Protein AF-A0A847UX35-F1 (afdb_monomer)

Nearest PDB structures (foldseek):
  2qtr-assembly1_A  TM=9.320E-01  e=4.636E-04  Bacillus anthracis
  1kaq-assembly1_D  TM=9.329E-01  e=2.150E-03  Bacillus subtilis
  3e27-assembly1_B  TM=9.313E-01  e=2.841E-03  Bacillus anthracis
  5vir-assembly1_A-2  TM=8.864E-01  e=8.075E-02  Mycobacteroides abscessus ATCC 19977
  8qe8-assembly1_2  TM=7.341E-01  e=9.284E-02  Homo sapiens

Foldseek 3Di:
DLVCVCVVVVNQADEAEDFQAAPPDDCVVPDHPVVVQVVVQVVCPPPGRYHYDPPNVPDDPDDDVVVVVVVVD

Structure (mmCIF, N/CA/C/O backbone):
data_AF-A0A847UX35-F1
#
_entry.id   AF-A0A847UX35-F1
#
loop_
_atom_site.group_PDB
_atom_site.id
_atom_site.type_symbol
_atom_site.label_atom_id
_atom_site.label_alt_id
_atom_site.label_comp_id
_atom_site.label_asym_id
_atom_site.label_entity_id
_atom_site.label_seq_id
_atom_site.pdbx_PDB_ins_code
_atom_site.Cartn_x
_atom_site.Cartn_y
_atom_site.Cartn_z
_atom_site.occupancy
_atom_site.B_iso_or_equiv
_atom_site.auth_seq_id
_atom_site.auth_comp_id
_atom_site.auth_asym_id
_atom_site.auth_atom_id
_atom_site.pdbx_PDB_model_num
ATOM 1 N N . MET A 1 1 ? -0.495 -8.098 11.172 1.00 90.50 1 MET A N 1
ATOM 2 C CA . MET A 1 1 ? -1.506 -8.150 10.083 1.00 90.50 1 MET A CA 1
ATOM 3 C C . MET A 1 1 ? -2.164 -6.777 9.915 1.00 90.50 1 MET A C 1
ATOM 5 O O . MET A 1 1 ? -2.121 -6.000 10.858 1.00 90.50 1 MET A O 1
ATOM 9 N N . ALA A 1 2 ? -2.751 -6.433 8.757 1.00 97.19 2 ALA A N 1
ATOM 10 C CA . ALA A 1 2 ? -3.304 -5.081 8.522 1.00 97.19 2 ALA A CA 1
ATOM 11 C C . ALA A 1 2 ? -4.451 -4.707 9.488 1.00 97.19 2 ALA A C 1
ATOM 13 O O . ALA A 1 2 ? -4.474 -3.595 10.010 1.00 97.19 2 ALA A O 1
ATOM 14 N N . ILE A 1 3 ? -5.344 -5.662 9.777 1.00 98.00 3 ILE A N 1
ATOM 15 C CA . ILE A 1 3 ? -6.443 -5.510 10.746 1.00 98.00 3 ILE A CA 1
ATOM 16 C C . ILE A 1 3 ? -5.895 -5.187 12.143 1.00 98.00 3 ILE A C 1
ATOM 18 O O . ILE A 1 3 ? -6.267 -4.177 12.731 1.00 98.00 3 ILE A O 1
ATOM 22 N N . GLU A 1 4 ? -4.942 -5.988 12.630 1.00 98.19 4 GLU A N 1
ATOM 23 C CA . GLU A 1 4 ? -4.316 -5.795 13.947 1.00 98.19 4 GLU A CA 1
ATOM 24 C C . GLU A 1 4 ? -3.646 -4.422 14.070 1.00 98.19 4 GLU A C 1
ATOM 26 O O . GLU A 1 4 ? -3.759 -3.776 15.106 1.00 98.19 4 GLU A O 1
ATOM 31 N N . VAL A 1 5 ? -2.961 -3.957 13.017 1.00 98.06 5 VAL A N 1
ATOM 32 C CA . VAL A 1 5 ? -2.326 -2.630 12.999 1.00 98.06 5 VAL A CA 1
ATOM 33 C C . VAL A 1 5 ? -3.377 -1.528 13.116 1.00 98.06 5 VAL A C 1
ATOM 35 O O . VAL A 1 5 ? -3.204 -0.620 13.928 1.00 98.06 5 VAL A O 1
ATOM 38 N N . ARG A 1 6 ? -4.475 -1.618 12.349 1.00 98.38 6 ARG A N 1
ATOM 39 C CA . ARG A 1 6 ? -5.584 -0.654 12.414 1.00 98.38 6 ARG A CA 1
ATOM 40 C C . ARG A 1 6 ? -6.170 -0.584 13.824 1.00 98.38 6 ARG A C 1
ATOM 42 O O . ARG A 1 6 ? -6.311 0.507 14.368 1.00 98.38 6 ARG A O 1
ATOM 49 N N . GLU A 1 7 ? -6.487 -1.736 14.407 1.00 98.06 7 GLU A N 1
ATOM 50 C CA . GLU A 1 7 ? -7.149 -1.842 15.713 1.00 98.06 7 GLU A CA 1
ATOM 51 C C . GLU A 1 7 ? -6.235 -1.419 16.864 1.00 98.06 7 GLU A C 1
ATOM 53 O O . GLU A 1 7 ? -6.634 -0.614 17.701 1.00 98.06 7 GLU A O 1
ATOM 58 N N . THR A 1 8 ? -4.989 -1.895 16.873 1.00 98.44 8 THR A N 1
ATOM 59 C CA . THR A 1 8 ? -4.030 -1.631 17.960 1.00 98.44 8 THR A CA 1
ATOM 60 C C . THR A 1 8 ? -3.641 -0.159 18.033 1.00 98.44 8 THR A C 1
ATOM 62 O O . THR A 1 8 ? -3.462 0.385 19.119 1.00 98.44 8 THR A O 1
ATOM 65 N N . LEU A 1 9 ? -3.499 0.497 16.880 1.00 98.31 9 LEU A N 1
ATOM 66 C CA . LEU A 1 9 ? -3.101 1.902 16.803 1.00 98.31 9 LEU A CA 1
ATOM 67 C C . LEU A 1 9 ? -4.299 2.865 16.749 1.00 98.31 9 LEU A C 1
ATOM 69 O O . LEU A 1 9 ? -4.094 4.075 16.680 1.00 98.31 9 LEU A O 1
ATOM 73 N N . GLY A 1 10 ? -5.538 2.357 16.764 1.00 97.88 10 GLY A N 1
ATOM 74 C CA . GLY A 1 10 ? -6.749 3.178 16.679 1.00 97.88 10 GLY A CA 1
ATOM 75 C C . GLY A 1 10 ? -6.856 3.977 15.374 1.00 97.88 10 GLY A C 1
ATOM 76 O O . GLY A 1 10 ? -7.365 5.100 15.369 1.00 97.88 10 GLY A O 1
ATOM 77 N N . LEU A 1 11 ? -6.339 3.438 14.267 1.00 98.38 11 LEU A N 1
ATOM 78 C CA . LEU A 1 11 ? -6.349 4.122 12.975 1.00 98.38 11 LEU A CA 1
ATOM 79 C C . LEU A 1 11 ? -7.753 4.095 12.373 1.00 98.38 11 LEU A C 1
ATOM 81 O O . LEU A 1 11 ? -8.425 3.067 12.374 1.00 98.38 11 LEU A O 1
ATOM 85 N N . LYS A 1 12 ? -8.160 5.210 11.758 1.00 98.12 12 LYS A N 1
ATOM 86 C CA . LYS A 1 12 ? -9.407 5.260 10.977 1.00 98.12 12 LYS A CA 1
ATOM 87 C C . LYS A 1 12 ? -9.363 4.327 9.766 1.00 98.12 12 LYS A C 1
ATOM 89 O O . LYS A 1 12 ? -10.398 3.813 9.357 1.00 98.12 12 LYS A O 1
ATOM 94 N N . ARG A 1 13 ? -8.173 4.150 9.182 1.00 97.62 13 ARG A N 1
ATOM 95 C CA . ARG A 1 13 ? -7.962 3.384 7.956 1.00 97.62 13 ARG A CA 1
ATOM 96 C C . ARG A 1 13 ? -6.518 2.907 7.813 1.00 97.62 13 ARG A C 1
ATOM 98 O O . ARG A 1 13 ? -5.605 3.578 8.294 1.00 97.62 13 ARG A O 1
ATOM 105 N N . VAL A 1 14 ? -6.321 1.792 7.112 1.00 98.31 14 VAL A N 1
ATOM 106 C CA . VAL A 1 14 ? -5.026 1.338 6.586 1.00 98.31 14 VAL A CA 1
ATOM 107 C C . VAL A 1 14 ? -5.148 1.083 5.081 1.00 98.31 14 VAL A C 1
ATOM 109 O O . VAL A 1 14 ? -5.976 0.279 4.657 1.00 98.31 14 VAL A O 1
ATOM 112 N N . ASP A 1 15 ? -4.290 1.734 4.292 1.00 97.75 15 ASP A N 1
ATOM 113 C CA . ASP A 1 15 ? -4.228 1.552 2.839 1.00 97.75 15 ASP A CA 1
ATOM 114 C C . ASP A 1 15 ? -3.188 0.475 2.499 1.00 97.75 15 ASP A C 1
ATOM 116 O O . ASP A 1 15 ? -1.994 0.631 2.768 1.00 97.75 15 ASP A O 1
ATOM 120 N N . LEU A 1 16 ? -3.623 -0.632 1.898 1.00 98.38 16 LEU A N 1
ATOM 121 C CA . LEU A 1 16 ? -2.727 -1.623 1.314 1.00 98.38 16 LEU A CA 1
ATOM 122 C C . LEU A 1 16 ? -2.243 -1.097 -0.038 1.00 98.38 16 LEU A C 1
ATOM 124 O O . LEU A 1 16 ? -3.041 -0.787 -0.919 1.00 98.38 16 LEU A O 1
ATOM 128 N N . LEU A 1 17 ? -0.927 -1.019 -0.215 1.00 97.56 17 LEU A N 1
ATOM 129 C CA . LEU A 1 17 ? -0.308 -0.414 -1.390 1.00 97.56 17 LEU A CA 1
ATOM 130 C C . LEU A 1 17 ? 0.639 -1.424 -2.056 1.00 97.56 17 LEU A C 1
ATOM 132 O O . LEU A 1 17 ? 1.770 -1.622 -1.601 1.00 97.56 17 LEU A O 1
ATOM 136 N N . PRO A 1 18 ? 0.184 -2.135 -3.104 1.00 97.19 18 PRO A N 1
ATOM 137 C CA . PRO A 1 18 ? 1.035 -3.047 -3.848 1.00 97.19 18 PRO A CA 1
ATOM 138 C C . PRO A 1 18 ? 2.112 -2.273 -4.604 1.00 97.19 18 PRO A C 1
ATOM 140 O O . PRO A 1 18 ? 1.811 -1.329 -5.329 1.00 97.19 18 PRO A O 1
ATOM 143 N N . ALA A 1 19 ? 3.362 -2.729 -4.525 1.00 96.94 19 ALA A N 1
ATOM 144 C CA . ALA A 1 19 ? 4.419 -2.110 -5.310 1.00 96.94 19 ALA A CA 1
ATOM 145 C C . ALA A 1 19 ? 4.337 -2.472 -6.801 1.00 96.94 19 ALA A C 1
ATOM 147 O O . ALA A 1 19 ? 4.056 -3.628 -7.156 1.00 96.94 19 ALA A O 1
ATOM 148 N N . ARG A 1 20 ? 4.608 -1.509 -7.693 1.00 96.25 20 ARG A N 1
ATOM 149 C CA . ARG A 1 20 ? 4.631 -1.734 -9.149 1.00 96.25 20 ARG A CA 1
ATOM 150 C C . A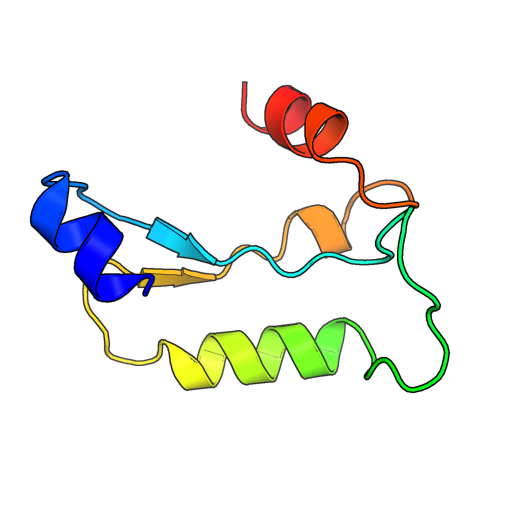RG A 1 20 ? 5.839 -2.568 -9.555 1.00 96.25 20 ARG A C 1
ATOM 152 O O . ARG A 1 20 ? 5.650 -3.678 -10.054 1.00 96.25 20 ARG A O 1
ATOM 159 N N . ILE A 1 21 ? 7.052 -2.073 -9.297 1.00 95.31 21 ILE A N 1
ATOM 160 C CA . ILE A 1 21 ? 8.318 -2.802 -9.512 1.00 95.31 21 ILE A CA 1
ATOM 161 C C . ILE A 1 21 ? 9.224 -2.592 -8.288 1.00 95.31 21 ILE A C 1
ATOM 163 O O . ILE A 1 21 ? 9.870 -1.549 -8.205 1.00 95.31 21 ILE A O 1
ATOM 167 N N . PRO A 1 22 ? 9.288 -3.537 -7.330 1.00 92.62 22 PRO A N 1
ATOM 168 C CA . PRO A 1 22 ? 10.106 -3.379 -6.127 1.00 92.62 22 PRO A CA 1
ATOM 169 C C . PRO A 1 22 ? 11.616 -3.364 -6.448 1.00 92.62 22 PRO A C 1
ATOM 171 O O . PRO A 1 22 ? 12.084 -4.261 -7.146 1.00 92.62 22 PRO A O 1
ATOM 174 N N . PRO A 1 23 ? 12.411 -2.423 -5.904 1.00 93.19 23 PRO A N 1
ATOM 175 C CA . PRO A 1 23 ? 13.829 -2.250 -6.251 1.00 93.19 23 PRO A CA 1
ATOM 176 C C . PRO A 1 23 ? 14.739 -3.375 -5.736 1.00 93.19 23 PRO A C 1
ATOM 178 O O . PRO A 1 23 ? 15.819 -3.592 -6.276 1.00 93.19 23 PRO A O 1
ATOM 181 N N . HIS A 1 24 ? 14.317 -4.093 -4.692 1.00 92.69 24 HIS A N 1
ATOM 182 C CA . HIS A 1 24 ? 15.132 -5.100 -3.999 1.00 92.69 24 HIS A CA 1
ATOM 183 C C . HIS A 1 24 ? 14.659 -6.541 -4.234 1.00 92.69 24 HIS A C 1
ATOM 185 O O . HIS A 1 24 ? 15.130 -7.462 -3.570 1.00 92.69 24 HIS A O 1
ATOM 191 N N . LYS A 1 25 ? 13.707 -6.755 -5.151 1.00 85.19 25 LYS A N 1
ATOM 192 C CA . LYS A 1 25 ? 13.143 -8.077 -5.444 1.00 85.19 25 LYS A CA 1
ATOM 193 C C . LYS A 1 25 ? 13.198 -8.349 -6.941 1.00 85.19 25 LYS A C 1
ATOM 195 O O . LYS A 1 25 ? 12.890 -7.478 -7.744 1.00 85.19 25 LYS A O 1
ATOM 200 N N . SER A 1 26 ? 13.538 -9.582 -7.308 1.00 85.56 26 SER A N 1
ATOM 201 C CA . SER A 1 26 ? 13.409 -10.026 -8.695 1.00 85.56 26 SER A CA 1
ATOM 202 C C . SER A 1 26 ? 11.945 -9.995 -9.138 1.00 85.56 26 SER A C 1
ATOM 204 O O . SER A 1 26 ? 11.058 -10.466 -8.423 1.00 85.56 26 SER A O 1
ATOM 206 N N . SER A 1 27 ? 11.704 -9.486 -10.344 1.00 84.62 27 SER A N 1
ATOM 207 C CA . SER A 1 27 ? 10.397 -9.564 -11.004 1.00 84.62 27 SER A CA 1
ATOM 208 C C . SER A 1 27 ? 10.088 -10.969 -11.537 1.00 84.62 27 SER A C 1
ATOM 210 O O . SER A 1 27 ? 8.965 -11.222 -11.966 1.00 84.62 27 SER A O 1
ATOM 212 N N . SER A 1 28 ? 11.060 -11.890 -11.521 1.00 89.56 28 SER A N 1
ATOM 213 C CA . SER A 1 28 ? 10.846 -13.274 -11.950 1.00 89.56 28 SER A CA 1
ATOM 214 C C . SER A 1 28 ? 9.811 -13.960 -11.056 1.00 89.56 28 SER A C 1
ATOM 216 O O . SER A 1 28 ? 9.940 -13.961 -9.831 1.00 89.56 28 SER A O 1
ATOM 218 N N . GLY A 1 29 ? 8.763 -14.511 -11.671 1.00 88.56 29 GLY A N 1
ATOM 219 C CA . GLY A 1 29 ? 7.642 -15.140 -10.965 1.00 88.56 29 GLY A CA 1
ATOM 220 C C . GLY A 1 29 ? 6.678 -14.162 -10.282 1.00 88.56 29 GLY A C 1
ATOM 221 O O . GLY A 1 29 ? 5.749 -14.603 -9.608 1.00 88.56 29 GLY A O 1
ATOM 222 N N . LEU A 1 30 ? 6.859 -12.845 -10.440 1.00 91.00 30 LEU A N 1
ATOM 223 C CA . LEU A 1 30 ? 5.913 -11.867 -9.914 1.00 91.00 30 LEU A CA 1
ATOM 224 C C . LEU A 1 30 ? 4.727 -11.726 -10.874 1.00 91.00 30 LEU A C 1
ATOM 226 O O . LEU A 1 30 ? 4.901 -11.396 -12.046 1.00 91.00 30 LEU A O 1
ATOM 230 N N . LEU A 1 31 ? 3.512 -11.937 -10.361 1.00 95.62 31 LEU A N 1
ATOM 231 C CA . LEU A 1 31 ? 2.288 -11.695 -11.124 1.00 95.62 31 LEU A CA 1
ATOM 232 C C . LEU A 1 31 ? 2.223 -10.233 -11.618 1.00 95.62 31 LEU A C 1
ATOM 234 O O . LEU A 1 31 ? 2.738 -9.332 -10.933 1.00 95.62 31 LEU A O 1
ATOM 238 N N . PRO A 1 32 ? 1.561 -9.972 -12.764 1.00 95.81 32 PRO A N 1
ATOM 239 C CA . PRO A 1 32 ? 1.341 -8.617 -13.258 1.00 95.81 32 PRO A CA 1
ATOM 240 C C . PRO A 1 32 ? 0.771 -7.701 -12.174 1.00 95.81 32 PRO A C 1
ATOM 242 O O . PRO A 1 32 ? -0.025 -8.131 -11.338 1.00 95.81 32 PRO A O 1
ATOM 245 N N . PHE A 1 33 ? 1.175 -6.428 -12.185 1.00 9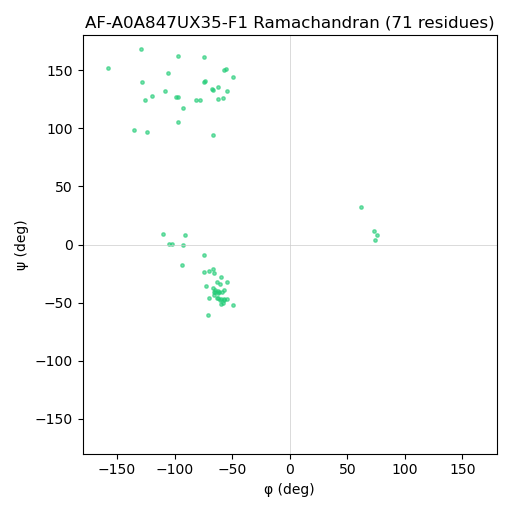6.69 33 PHE A N 1
ATOM 246 C CA . PHE A 1 33 ? 0.732 -5.458 -11.182 1.00 96.69 33 PHE A CA 1
ATOM 247 C C . PHE A 1 33 ? -0.795 -5.376 -11.075 1.00 96.69 33 PHE A C 1
ATOM 249 O O . PHE A 1 33 ? -1.308 -5.447 -9.965 1.00 96.69 33 PHE A O 1
ATOM 256 N N . SER A 1 34 ? -1.502 -5.293 -12.207 1.00 97.56 34 SER A N 1
ATOM 257 C CA . SER A 1 34 ? -2.969 -5.240 -12.243 1.00 97.56 34 SER A CA 1
ATOM 258 C C . SER A 1 34 ? -3.601 -6.444 -11.551 1.00 97.56 34 SER A C 1
ATOM 260 O O . SER A 1 34 ? -4.432 -6.275 -10.672 1.00 97.56 34 SER A O 1
ATOM 262 N N . LEU A 1 35 ? -3.120 -7.653 -11.853 1.00 98.25 35 LEU A N 1
ATOM 263 C CA . LEU A 1 35 ? -3.624 -8.868 -11.220 1.00 98.25 35 LEU A CA 1
ATOM 264 C C . LEU A 1 35 ? -3.373 -8.870 -9.707 1.00 98.25 35 LEU A C 1
ATOM 266 O O . LEU A 1 35 ? -4.247 -9.245 -8.936 1.00 98.25 35 LEU A O 1
ATOM 270 N N . ARG A 1 36 ? -2.192 -8.428 -9.255 1.00 97.81 36 ARG A N 1
ATOM 271 C CA . ARG A 1 36 ? -1.908 -8.300 -7.815 1.00 97.81 36 ARG A CA 1
ATOM 272 C C . ARG A 1 36 ? -2.794 -7.253 -7.149 1.00 97.81 36 ARG A C 1
ATOM 274 O O . ARG A 1 36 ? -3.218 -7.471 -6.022 1.00 97.81 36 ARG A O 1
ATOM 281 N N . LEU A 1 37 ? -3.048 -6.135 -7.820 1.00 98.50 37 LEU A N 1
ATOM 282 C CA . LEU A 1 37 ? -3.925 -5.079 -7.329 1.00 98.50 37 LEU A CA 1
ATOM 283 C C . LEU A 1 37 ? -5.355 -5.599 -7.148 1.00 98.50 37 LEU A C 1
ATOM 285 O O . LEU A 1 37 ? -5.940 -5.386 -6.089 1.00 98.50 37 LEU A O 1
ATOM 289 N N . ASP A 1 38 ? -5.875 -6.332 -8.130 1.00 98.56 38 ASP A N 1
ATOM 290 C CA . ASP A 1 38 ? -7.217 -6.913 -8.067 1.00 98.56 38 ASP A CA 1
ATOM 291 C C . ASP A 1 38 ? -7.316 -7.971 -6.963 1.00 98.56 38 ASP A C 1
ATOM 293 O O . ASP A 1 38 ? -8.229 -7.917 -6.148 1.00 98.56 38 ASP A O 1
ATOM 297 N N . LEU A 1 39 ? -6.317 -8.850 -6.827 1.00 98.50 39 LEU A N 1
ATOM 298 C CA . LEU A 1 39 ? -6.267 -9.814 -5.720 1.00 98.50 39 LEU A CA 1
ATOM 299 C C . LEU A 1 39 ? -6.307 -9.134 -4.343 1.00 98.50 39 LEU A C 1
ATOM 301 O O . LEU A 1 39 ? -6.953 -9.637 -3.428 1.00 98.50 39 LEU A O 1
ATOM 305 N N . VAL A 1 40 ? -5.622 -7.999 -4.178 1.00 98.31 40 VAL A N 1
ATOM 306 C CA . VAL A 1 40 ? -5.630 -7.257 -2.909 1.00 98.31 40 VAL A CA 1
ATOM 307 C C . VAL A 1 40 ? -6.972 -6.553 -2.688 1.00 98.31 40 VAL A C 1
ATOM 309 O O . VAL A 1 40 ? -7.436 -6.524 -1.552 1.00 98.31 40 VAL A O 1
ATOM 312 N N . ARG A 1 41 ? -7.622 -6.039 -3.742 1.00 98.38 41 ARG A N 1
ATOM 313 C CA . ARG A 1 41 ? -8.979 -5.462 -3.661 1.00 98.38 41 ARG A CA 1
ATOM 314 C C . ARG A 1 41 ? -10.000 -6.491 -3.197 1.00 98.38 41 ARG A C 1
ATOM 316 O O . ARG A 1 41 ? -10.739 -6.214 -2.258 1.00 98.38 41 ARG A O 1
ATOM 323 N N . GLU A 1 42 ? -9.978 -7.679 -3.791 1.00 98.56 42 GLU A N 1
ATOM 324 C CA . GLU A 1 42 ? -10.839 -8.791 -3.378 1.00 98.56 42 GLU A CA 1
ATOM 325 C C . GLU A 1 42 ? -10.539 -9.220 -1.933 1.00 98.56 42 GLU A C 1
ATOM 327 O O . GLU A 1 42 ? -11.451 -9.454 -1.146 1.00 98.56 42 GLU A O 1
ATOM 332 N N . ALA A 1 43 ? -9.262 -9.250 -1.533 1.00 98.06 43 ALA A N 1
ATOM 333 C CA . ALA A 1 43 ? -8.865 -9.664 -0.186 1.00 98.06 43 ALA A CA 1
ATOM 334 C C . ALA A 1 43 ? -9.347 -8.727 0.935 1.00 98.06 43 ALA A C 1
ATOM 336 O O . ALA A 1 43 ? -9.450 -9.166 2.081 1.00 98.06 43 ALA A O 1
ATOM 337 N N . VAL A 1 44 ? -9.607 -7.450 0.638 1.00 97.81 44 VAL A N 1
ATOM 338 C CA . VAL A 1 44 ? -10.086 -6.472 1.632 1.00 97.81 44 VAL A CA 1
ATOM 339 C C . VAL A 1 44 ? -11.571 -6.137 1.492 1.00 97.81 44 VAL A C 1
ATOM 341 O O . VAL A 1 44 ? -12.087 -5.330 2.266 1.00 97.81 44 VAL A O 1
ATOM 344 N N . GLN A 1 45 ? -12.274 -6.739 0.528 1.00 97.75 45 GLN A N 1
ATOM 345 C CA . GLN A 1 45 ? -13.685 -6.461 0.288 1.00 97.75 45 GLN A CA 1
ATOM 346 C C . GLN A 1 45 ? -14.521 -6.733 1.550 1.00 97.75 45 GLN A C 1
ATOM 348 O O . GLN A 1 45 ? -14.490 -7.821 2.119 1.00 97.75 45 GLN A O 1
ATOM 353 N N . GLY A 1 46 ? -15.289 -5.729 1.982 1.00 97.19 46 GLY A N 1
ATOM 354 C CA . GLY A 1 46 ? -16.156 -5.833 3.160 1.00 97.19 46 GLY A CA 1
ATOM 355 C C . GLY A 1 46 ? -15.430 -5.772 4.509 1.00 97.19 46 GLY A C 1
ATOM 356 O O . GLY A 1 46 ? -16.068 -5.994 5.535 1.00 97.19 46 GLY A O 1
ATOM 357 N N . ILE A 1 47 ? -14.126 -5.473 4.536 1.00 97.94 47 ILE A N 1
ATOM 358 C CA . ILE A 1 47 ? -13.375 -5.271 5.780 1.00 97.94 47 ILE A CA 1
ATOM 359 C C . ILE A 1 47 ? -13.296 -3.775 6.088 1.00 97.94 47 ILE A C 1
ATOM 361 O O . ILE A 1 47 ? -12.514 -3.042 5.482 1.00 97.94 47 ILE A O 1
ATOM 365 N N . ASP A 1 48 ? -14.073 -3.329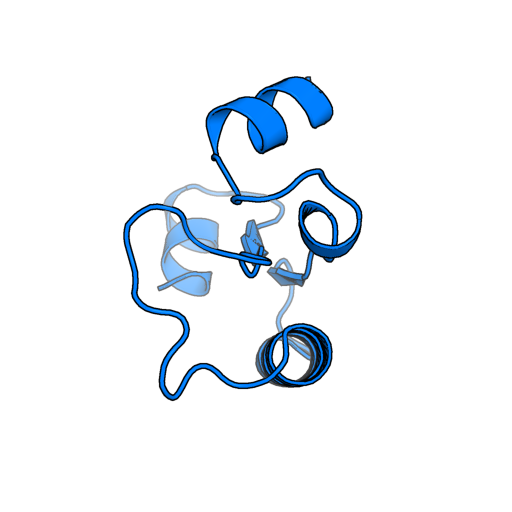 7.075 1.00 97.31 48 ASP A N 1
ATOM 366 C CA . ASP A 1 48 ? -14.146 -1.918 7.462 1.00 97.31 48 ASP A CA 1
ATOM 367 C C . ASP A 1 48 ? -12.767 -1.321 7.775 1.00 97.31 48 ASP A C 1
ATOM 369 O O . ASP A 1 48 ? -11.968 -1.884 8.522 1.00 97.31 48 ASP A O 1
ATOM 373 N N . GLY A 1 49 ? -12.470 -0.149 7.213 1.00 97.81 49 GLY A N 1
ATOM 374 C CA . GLY A 1 49 ? -11.219 0.567 7.471 1.00 97.81 49 GLY A CA 1
ATOM 375 C C . GLY A 1 49 ? -9.969 -0.043 6.824 1.00 97.81 49 GLY A C 1
ATOM 376 O O . GLY A 1 49 ? -8.864 0.378 7.171 1.00 97.81 49 GLY A O 1
ATOM 377 N N . LEU A 1 50 ? -10.099 -1.004 5.905 1.00 98.50 50 LEU A N 1
ATOM 378 C CA . LEU A 1 50 ? -9.030 -1.365 4.970 1.00 98.50 50 LEU A CA 1
ATOM 379 C C . LEU A 1 50 ? -9.390 -0.892 3.558 1.00 98.50 50 LEU A C 1
ATOM 381 O O . LEU A 1 50 ? -10.487 -1.148 3.074 1.00 98.50 50 LEU A O 1
ATOM 385 N N . GLU A 1 51 ? -8.452 -0.233 2.884 1.00 98.12 51 GLU A N 1
ATOM 386 C CA . GLU A 1 51 ? -8.584 0.168 1.478 1.00 98.12 51 GLU A CA 1
ATOM 387 C C . GLU A 1 51 ? -7.355 -0.283 0.677 1.00 98.12 51 GLU A C 1
ATOM 389 O O . GLU A 1 51 ? -6.345 -0.713 1.239 1.00 98.12 51 GLU A O 1
ATOM 394 N N . VAL A 1 52 ? -7.437 -0.196 -0.653 1.00 98.44 52 VAL A N 1
ATOM 395 C CA . VAL A 1 52 ? -6.319 -0.508 -1.552 1.00 98.44 52 VAL A CA 1
ATOM 396 C C . VAL A 1 52 ? -5.954 0.719 -2.366 1.00 98.44 52 VAL A C 1
ATOM 398 O O . VAL A 1 52 ? -6.802 1.296 -3.043 1.00 98.44 52 VAL A O 1
ATOM 401 N N . SER A 1 53 ? -4.674 1.074 -2.349 1.00 97.75 53 SER A N 1
ATOM 402 C CA . SER A 1 53 ? -4.120 2.152 -3.157 1.00 97.75 53 SER A CA 1
ATOM 403 C C . SER A 1 53 ? -3.455 1.597 -4.414 1.00 9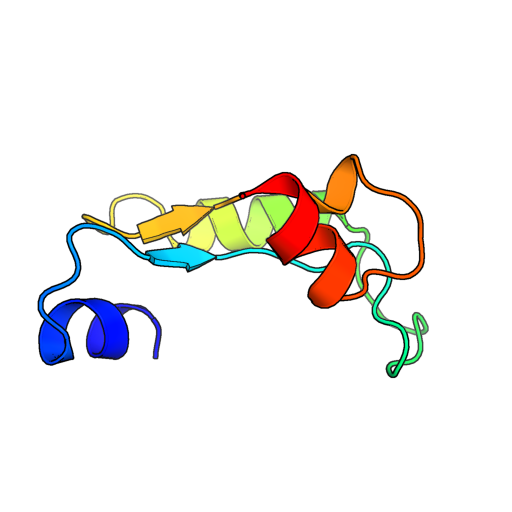7.75 53 SER A C 1
ATOM 405 O O . SER A 1 53 ? -2.571 0.743 -4.340 1.00 97.75 53 SER A O 1
ATOM 407 N N . ASP A 1 54 ? -3.840 2.115 -5.578 1.00 97.62 54 ASP A N 1
ATOM 408 C CA . ASP A 1 54 ? -3.192 1.838 -6.863 1.00 97.62 54 ASP A CA 1
ATOM 409 C C . ASP A 1 54 ? -2.067 2.836 -7.190 1.00 97.62 54 ASP A C 1
ATOM 411 O O . ASP A 1 54 ? -1.519 2.801 -8.294 1.00 97.62 54 ASP A O 1
ATOM 415 N N . LEU A 1 55 ? -1.703 3.696 -6.227 1.00 97.69 55 LEU A N 1
ATOM 416 C CA . LEU A 1 55 ? -0.818 4.848 -6.406 1.00 97.69 55 LEU A CA 1
ATOM 417 C C . LEU A 1 55 ? 0.476 4.486 -7.138 1.00 97.69 55 LEU A C 1
ATOM 419 O O . LEU A 1 55 ? 0.801 5.089 -8.158 1.00 97.69 55 LEU A O 1
ATOM 423 N N . GLU A 1 56 ? 1.190 3.460 -6.674 1.00 98.12 56 GLU A N 1
ATOM 424 C CA . GLU A 1 56 ? 2.460 3.070 -7.293 1.00 98.12 56 GLU A CA 1
ATOM 425 C C . GLU A 1 56 ? 2.312 2.526 -8.720 1.00 98.12 56 GLU A C 1
ATOM 427 O O . GLU A 1 56 ? 3.261 2.589 -9.504 1.00 98.12 56 GLU A O 1
ATOM 432 N N . GLY A 1 57 ? 1.122 2.063 -9.109 1.00 96.88 57 GLY A N 1
A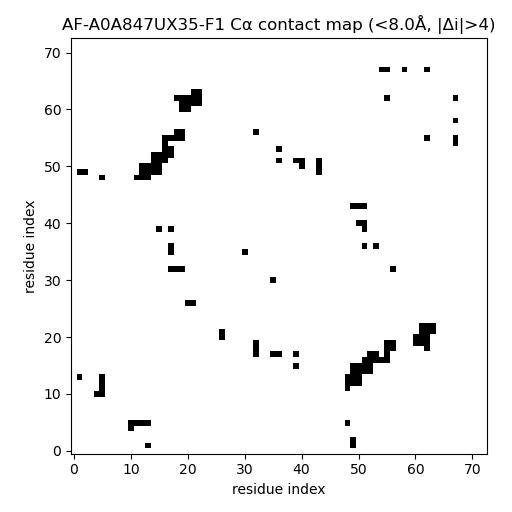TOM 433 C CA . GLY A 1 57 ? 0.805 1.695 -10.490 1.00 96.88 57 GLY A CA 1
ATOM 434 C C . GLY A 1 57 ? 0.971 2.854 -11.475 1.00 96.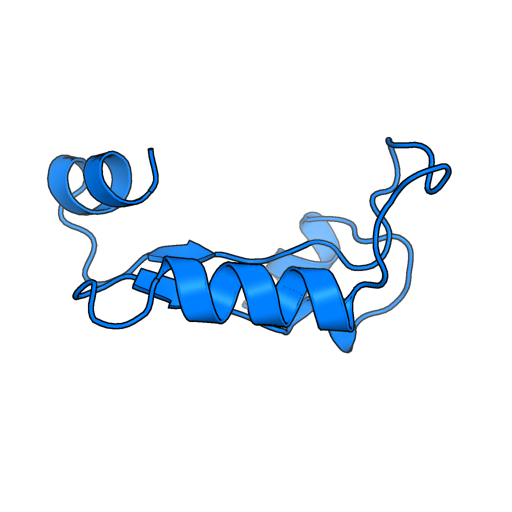88 57 GLY A C 1
ATOM 435 O O . GLY A 1 57 ? 1.308 2.631 -12.639 1.00 96.88 57 GLY A O 1
ATOM 436 N N . GLN A 1 58 ? 0.801 4.083 -10.989 1.00 95.38 58 GLN A N 1
ATOM 437 C CA . GLN A 1 58 ? 0.855 5.326 -11.759 1.00 95.38 58 GLN A CA 1
ATOM 438 C C . GLN A 1 58 ? 2.183 6.085 -11.567 1.00 95.38 58 GLN A C 1
ATOM 440 O O . GLN A 1 58 ? 2.382 7.149 -12.151 1.00 95.38 58 GLN A O 1
ATOM 445 N N . MET A 1 59 ? 3.106 5.549 -10.761 1.00 96.19 59 MET A N 1
ATOM 446 C CA . MET A 1 59 ? 4.376 6.194 -10.420 1.00 96.19 59 MET A CA 1
ATOM 447 C C . MET A 1 59 ? 5.557 5.703 -11.278 1.00 96.19 59 MET A C 1
ATOM 449 O O . MET A 1 59 ? 5.477 4.636 -11.908 1.00 96.19 59 MET A O 1
ATOM 453 N N . PRO A 1 60 ? 6.671 6.470 -11.312 1.00 95.38 60 PRO A N 1
ATOM 454 C CA . PRO A 1 60 ? 7.930 6.018 -11.896 1.00 95.38 60 PRO A CA 1
ATOM 455 C C . PRO A 1 60 ? 8.423 4.704 -11.281 1.00 95.38 60 PRO A C 1
ATOM 457 O O . PRO A 1 60 ? 8.169 4.416 -10.113 1.00 95.38 60 PRO A O 1
ATOM 460 N N . VAL A 1 61 ? 9.156 3.920 -12.074 1.00 94.69 61 VAL A N 1
ATOM 461 C CA . VAL A 1 61 ? 9.769 2.658 -11.638 1.00 94.69 61 VAL A CA 1
ATOM 462 C C . VAL A 1 61 ? 11.289 2.815 -11.461 1.00 94.69 61 VAL A C 1
ATOM 464 O O . VAL A 1 61 ? 11.902 3.566 -12.222 1.00 94.69 61 VAL A O 1
ATOM 467 N N . PRO A 1 62 ? 11.917 2.090 -10.515 1.00 95.81 62 PRO A N 1
ATOM 468 C CA . PRO A 1 62 ? 11.288 1.182 -9.557 1.00 95.81 62 PRO A CA 1
ATOM 469 C C . PRO A 1 62 ? 10.555 1.927 -8.428 1.00 95.81 62 PRO A C 1
ATOM 471 O O . PRO A 1 62 ? 10.788 3.102 -8.159 1.00 95.81 62 PRO A O 1
ATOM 474 N N . SER A 1 63 ? 9.666 1.196 -7.769 1.00 97.00 63 SER A N 1
ATOM 475 C CA . SER A 1 63 ? 8.863 1.612 -6.624 1.00 97.00 63 SER A CA 1
ATOM 476 C C . SER A 1 63 ? 9.720 1.876 -5.384 1.00 97.00 63 SER A C 1
ATOM 478 O O . SER A 1 63 ? 10.013 0.958 -4.617 1.00 97.00 63 SER A O 1
ATOM 480 N N . TYR A 1 64 ? 10.120 3.125 -5.160 1.00 97.19 64 TYR A N 1
ATOM 481 C CA . TYR A 1 64 ? 10.762 3.534 -3.911 1.00 97.19 64 TYR A CA 1
ATOM 482 C C . TYR A 1 64 ? 9.749 4.161 -2.957 1.00 97.19 64 TYR A C 1
ATOM 484 O O . TYR A 1 64 ? 9.128 5.166 -3.300 1.00 97.19 64 TYR A O 1
ATOM 492 N N . SER A 1 65 ? 9.678 3.658 -1.720 1.00 96.62 65 SER A N 1
ATOM 493 C CA . SER A 1 65 ? 8.789 4.199 -0.679 1.00 96.62 65 SER A CA 1
ATOM 494 C C . SER A 1 65 ? 8.983 5.699 -0.443 1.00 96.62 65 SER A C 1
ATOM 496 O O . SER A 1 65 ? 8.018 6.394 -0.155 1.00 96.62 65 SER A O 1
ATOM 498 N N . TYR A 1 66 ? 10.207 6.217 -0.612 1.00 97.19 66 TYR A N 1
ATOM 499 C CA . TYR A 1 66 ? 10.477 7.656 -0.543 1.00 97.19 66 TYR A CA 1
ATOM 500 C C . TYR A 1 66 ? 9.634 8.451 -1.547 1.00 97.19 66 TYR A C 1
ATOM 502 O O . TYR A 1 66 ? 8.995 9.425 -1.164 1.00 97.19 66 TYR A O 1
ATOM 510 N N . LEU A 1 67 ? 9.584 8.017 -2.812 1.00 97.25 67 LEU A N 1
ATOM 511 C CA . LEU A 1 67 ? 8.798 8.704 -3.838 1.00 97.25 67 LEU A CA 1
ATOM 512 C C . LEU A 1 67 ? 7.308 8.636 -3.501 1.00 97.25 67 LEU A C 1
ATOM 514 O O . LEU A 1 67 ? 6.606 9.635 -3.646 1.00 97.25 67 LEU A O 1
ATOM 518 N N . THR A 1 68 ? 6.839 7.485 -3.013 1.00 97.38 68 THR A N 1
ATOM 519 C CA . THR A 1 68 ? 5.451 7.285 -2.575 1.00 97.38 68 THR A CA 1
ATOM 520 C C . THR A 1 68 ? 5.082 8.254 -1.450 1.00 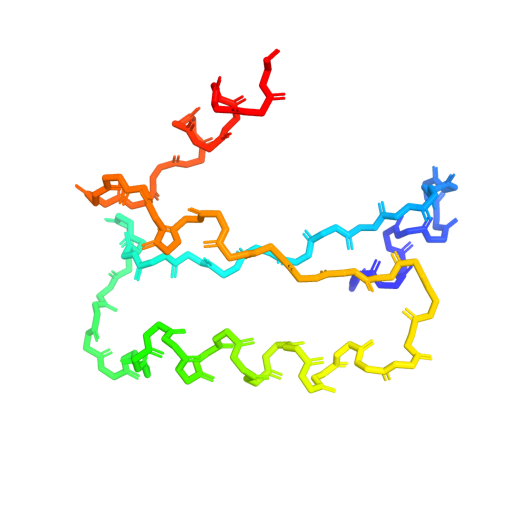97.38 68 THR A C 1
ATOM 522 O O . THR A 1 68 ? 4.061 8.930 -1.538 1.00 97.38 68 THR A O 1
ATOM 525 N N . LEU A 1 69 ? 5.937 8.401 -0.434 1.00 97.19 69 LEU A N 1
ATOM 526 C CA . LEU A 1 69 ? 5.721 9.341 0.670 1.00 97.19 69 LEU A CA 1
ATOM 527 C C . LEU A 1 69 ? 5.769 10.803 0.210 1.00 97.19 69 LEU A C 1
ATOM 529 O O . LEU A 1 69 ? 4.919 11.586 0.618 1.00 97.19 69 LEU A O 1
ATOM 533 N N . VAL A 1 70 ? 6.698 11.165 -0.682 1.00 97.19 70 VAL A N 1
ATOM 534 C CA . VAL A 1 70 ? 6.764 12.515 -1.276 1.00 97.19 70 VAL A CA 1
ATOM 535 C C . VAL A 1 70 ? 5.489 12.853 -2.053 1.00 97.19 70 VAL A C 1
ATOM 537 O O . VAL A 1 70 ? 5.072 14.002 -2.061 1.00 97.19 70 VAL A O 1
ATOM 540 N N . ARG A 1 71 ? 4.850 11.871 -2.698 1.00 96.44 71 ARG A N 1
ATOM 541 C CA . ARG A 1 71 ? 3.606 12.074 -3.456 1.00 96.44 71 ARG A CA 1
ATOM 542 C C . ARG A 1 71 ? 2.365 12.260 -2.569 1.00 96.44 71 ARG A C 1
ATOM 544 O O . ARG A 1 71 ? 1.370 12.797 -3.067 1.00 96.44 71 ARG A O 1
ATOM 551 N N . LEU A 1 72 ? 2.415 11.764 -1.329 1.00 94.12 72 LEU A N 1
ATOM 552 C CA . LEU A 1 72 ? 1.341 11.820 -0.326 1.00 94.12 72 LEU A CA 1
ATOM 553 C C . LEU A 1 72 ? 1.446 13.028 0.619 1.00 94.12 72 LEU A C 1
ATOM 555 O O . LEU A 1 72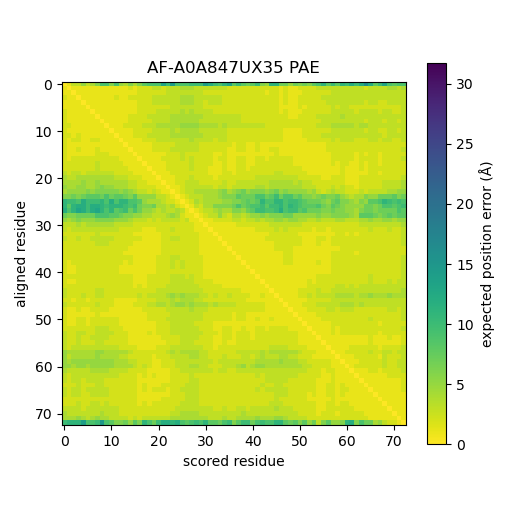 ? 0.464 13.331 1.296 1.00 94.12 72 LEU A O 1
ATOM 559 N N . ALA A 1 73 ? 2.620 13.661 0.687 1.00 87.50 73 ALA A N 1
ATOM 560 C CA . ALA A 1 73 ? 2.857 14.907 1.414 1.00 87.50 73 ALA A CA 1
ATOM 561 C C . ALA A 1 73 ? 2.259 16.111 0.669 1.00 87.50 73 ALA A C 1
ATOM 563 O O . ALA A 1 73 ? 1.756 17.019 1.367 1.00 87.50 73 ALA A O 1
#

Solvent-accessible surface area (backbone atoms only — not comparable to full-atom values): 4566 Å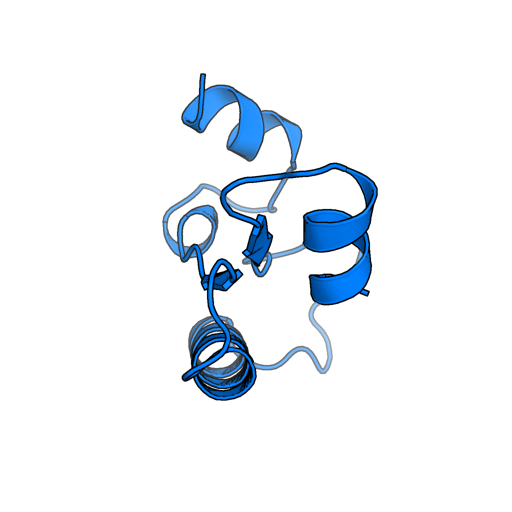² total; per-residue (Å²): 106,73,68,57,52,27,63,76,71,68,47,81,57,46,72,48,65,63,64,51,41,52,79,92,54,77,68,78,91,56,73,56,52,68,61,52,50,50,54,52,46,64,73,36,62,93,42,87,49,47,49,69,42,65,63,45,70,78,48,75,80,58,44,46,69,68,62,57,51,64,75,74,107

Secondary structure (DSSP, 8-state):
-HHHHHHHTT-S-EEE---SS-TTS--TTPPPHHHHHHHHHHHHTT-TTEEE--GGGGS-SS--HHHHHHHH-

Mean predicted aligned error: 2.58 Å

Sequence (73 aa):
MAIEVRETLGLKRVDLLPARIPPHKSSSGLLPFSLRLDLVREAVQGIDGLEVSDLEGQMPVPSYSYLTLVRLA

pLDDT: mean 96.16, std 3.3, range [84.62, 98.56]

Radius of gyration: 13.19 Å; Cα contacts (8 Å, |Δi|>4): 73; chains: 1; bounding box: 31×30×31 Å